Protein AF-A0A0D3AG91-F1 (afdb_monomer)

Secondary structure (DSSP, 8-state):
-TTT-HHHHHH-TTGGGSS-----HHHHHHTT---------TT------TT-------SSS----------GGG--

Sequence (76 aa):
MRKHLPDLFEETPDLLHGLVTQFSPSILKDEGVPVFRAVQRAGEYVLTFPRAYHAGFNSGFNCAEAVNVATVDWLS

pLDDT: mean 93.46, std 6.24, range [72.44, 98.75]

Solvent-accessible surface area (backbone atoms only — not comparable to full-atom values): 5720 Å² total; per-residue (Å²): 104,62,90,82,40,49,68,59,39,70,78,32,76,62,48,87,76,64,80,75,77,86,75,62,68,64,62,40,44,75,72,70,43,91,80,86,87,86,84,86,56,93,95,60,87,85,88,81,58,93,94,57,86,81,86,88,83,78,97,61,95,82,87,86,86,88,83,88,84,81,59,79,81,65,78,111

InterPro domains:
  IPR003347 JmjC domain [PF02373] (4-69)
  IPR003347 JmjC domain [PS51184] (1-76)

Foldseek 3Di:
DCVVPVVVCVVPVVVVVPPPDDDDPVVCVVVVHDDDDDDDDPPDDDDDDPPRDDDDDDPDDDDDDDDDDDDPVNVD

Radius of gyration: 15.38 Å; Cα contacts (8 Å, |Δi|>4): 22; chains: 1; bounding box: 29×32×42 Å

Mean predicted aligned error: 3.82 Å

Organism: NCBI:txid109376

Structure (mmCIF, N/CA/C/O backbone):
data_AF-A0A0D3AG91-F1
#
_entry.id   AF-A0A0D3AG91-F1
#
loop_
_atom_site.group_PDB
_atom_site.id
_atom_site.type_symbol
_atom_site.label_atom_id
_atom_site.label_alt_id
_atom_site.label_comp_id
_atom_site.label_asym_id
_atom_site.label_entity_id
_atom_site.label_seq_id
_atom_site.pdbx_PDB_ins_code
_atom_site.Cartn_x
_atom_site.Cartn_y
_atom_site.Cartn_z
_atom_site.occupancy
_atom_site.B_iso_or_equiv
_atom_site.auth_seq_id
_atom_site.auth_comp_id
_atom_site.auth_asym_id
_atom_site.auth_atom_id
_atom_site.pdbx_PDB_model_num
ATOM 1 N N . MET A 1 1 ? -5.763 -4.157 12.859 1.00 86.44 1 MET A N 1
ATOM 2 C CA . MET A 1 1 ? -4.396 -4.186 13.428 1.00 86.44 1 MET A CA 1
ATOM 3 C C . MET A 1 1 ? -4.388 -4.173 14.953 1.00 86.44 1 MET A C 1
ATOM 5 O O . MET A 1 1 ? -3.938 -5.165 15.490 1.00 86.44 1 MET A O 1
ATOM 9 N N . ARG A 1 2 ? -4.940 -3.167 15.657 1.00 87.38 2 ARG A N 1
ATOM 10 C CA . ARG A 1 2 ? -4.945 -3.116 17.145 1.00 87.38 2 ARG A CA 1
ATOM 11 C C . ARG A 1 2 ? -5.355 -4.421 17.845 1.00 87.38 2 ARG A C 1
ATOM 13 O O . ARG A 1 2 ? -4.648 -4.879 18.723 1.00 87.38 2 ARG A O 1
ATOM 20 N N . LYS A 1 3 ? -6.441 -5.060 17.393 1.00 90.06 3 LYS A N 1
ATOM 21 C CA . LYS A 1 3 ? -6.908 -6.366 17.904 1.00 90.06 3 LYS A CA 1
ATOM 22 C C . LYS A 1 3 ? -5.860 -7.487 17.805 1.00 90.06 3 LYS A C 1
ATOM 24 O O . LYS A 1 3 ? -5.829 -8.363 18.652 1.00 90.06 3 LYS A O 1
ATOM 29 N N . HIS A 1 4 ? -5.054 -7.481 16.746 1.00 89.94 4 HIS A N 1
ATOM 30 C CA . HIS A 1 4 ? -4.123 -8.563 16.402 1.00 89.94 4 HIS A CA 1
ATOM 31 C C . HIS A 1 4 ? -2.685 -8.301 16.853 1.00 89.94 4 HIS A C 1
ATOM 33 O O . HIS A 1 4 ? -1.879 -9.219 16.849 1.00 89.94 4 HIS A O 1
ATOM 39 N N . LEU A 1 5 ? -2.356 -7.056 17.202 1.00 90.19 5 LEU A N 1
ATOM 40 C CA . LEU A 1 5 ? -1.024 -6.636 17.641 1.00 90.19 5 LEU A CA 1
ATOM 41 C C . LEU A 1 5 ? -1.132 -5.732 18.886 1.00 90.19 5 LEU A C 1
ATOM 43 O O . LEU A 1 5 ? -0.618 -4.616 18.845 1.00 90.19 5 LEU A O 1
ATOM 47 N N . PRO A 1 6 ? -1.855 -6.139 19.948 1.00 90.38 6 PRO A N 1
ATOM 48 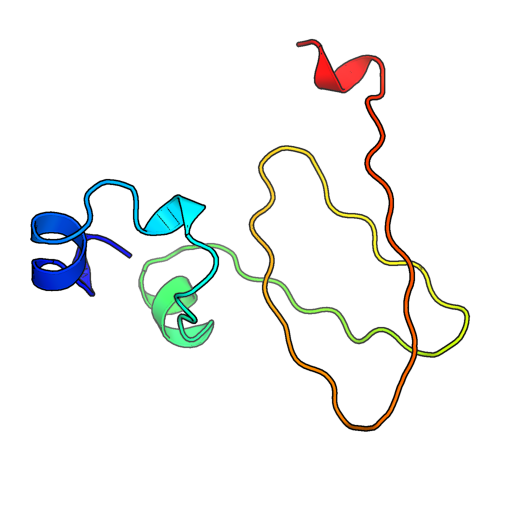C CA . PRO A 1 6 ? -2.174 -5.260 21.075 1.00 9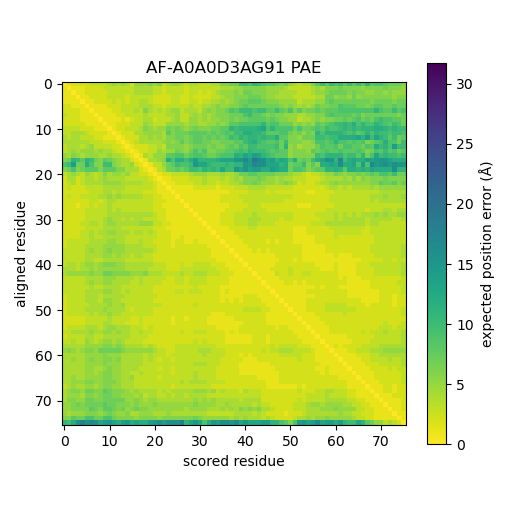0.38 6 PRO A CA 1
ATOM 49 C C . PRO A 1 6 ? -0.916 -4.690 21.740 1.00 90.38 6 PRO A C 1
ATOM 51 O O . PRO A 1 6 ? -0.787 -3.472 21.814 1.00 90.38 6 PRO A O 1
ATOM 54 N N . ASP A 1 7 ? 0.048 -5.547 22.080 1.00 90.94 7 ASP A N 1
ATOM 55 C CA . ASP A 1 7 ? 1.294 -5.168 22.759 1.00 90.94 7 ASP A CA 1
ATOM 56 C C . ASP A 1 7 ? 2.086 -4.118 21.961 1.00 90.94 7 ASP A C 1
ATOM 58 O O . ASP A 1 7 ? 2.563 -3.122 22.497 1.00 90.94 7 ASP A O 1
ATOM 62 N N . LEU A 1 8 ? 2.141 -4.272 20.634 1.00 85.88 8 LEU A N 1
ATOM 63 C CA . LEU A 1 8 ? 2.872 -3.352 19.763 1.00 85.88 8 LEU A CA 1
ATOM 64 C C . LEU A 1 8 ? 2.211 -1.963 19.689 1.00 85.88 8 LEU A C 1
ATOM 66 O O . LEU A 1 8 ? 2.896 -0.960 19.489 1.00 85.88 8 LEU A O 1
ATOM 70 N N . PHE A 1 9 ? 0.887 -1.886 19.856 1.00 87.62 9 PHE A N 1
ATOM 71 C CA . PHE A 1 9 ? 0.170 -0.611 19.969 1.00 87.62 9 PHE A CA 1
ATOM 72 C C . PHE A 1 9 ? 0.261 0.008 21.365 1.00 87.62 9 PHE A C 1
ATOM 74 O O . PHE A 1 9 ? 0.105 1.223 21.477 1.00 87.62 9 PHE A O 1
ATOM 81 N N . GLU A 1 10 ? 0.496 -0.787 22.409 1.00 89.81 10 GLU A N 1
ATOM 82 C CA . GLU A 1 10 ? 0.805 -0.262 23.742 1.00 89.81 10 GLU A CA 1
ATOM 83 C C . GLU A 1 10 ? 2.197 0.376 23.762 1.00 89.81 10 GLU A C 1
ATOM 85 O O . GLU A 1 10 ? 2.354 1.494 24.253 1.00 89.81 10 GLU A O 1
ATOM 90 N N . GLU A 1 11 ? 3.187 -0.283 23.156 1.00 89.25 11 GLU A N 1
ATOM 91 C CA . GLU A 1 11 ? 4.550 0.244 23.035 1.00 89.2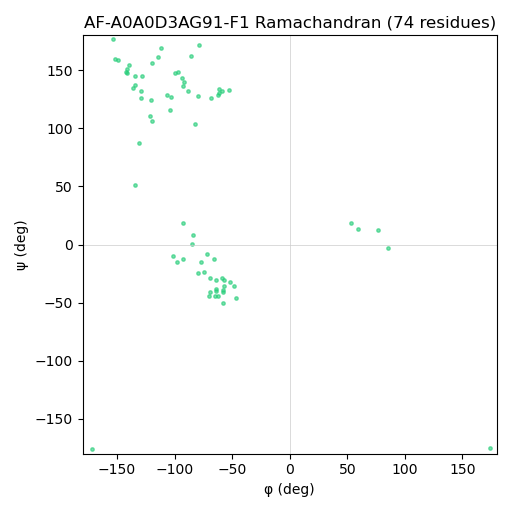5 11 GLU A CA 1
ATOM 92 C C . GLU A 1 11 ? 4.632 1.436 22.073 1.00 89.25 11 GLU A C 1
ATOM 94 O O . GLU A 1 11 ? 5.331 2.415 22.338 1.00 89.25 11 GLU A O 1
ATOM 99 N N . THR A 1 12 ? 3.920 1.363 20.943 1.00 86.38 12 THR A N 1
ATOM 100 C CA . THR A 1 12 ? 3.921 2.400 19.903 1.00 86.38 12 THR A CA 1
ATOM 101 C C . THR A 1 12 ? 2.485 2.766 19.505 1.00 86.38 12 THR A C 1
ATOM 103 O O . THR A 1 12 ? 1.948 2.233 18.532 1.00 86.38 12 THR A O 1
ATOM 106 N N . PRO A 1 13 ? 1.837 3.723 20.193 1.00 85.00 13 PRO A N 1
ATOM 107 C CA . PRO A 1 13 ? 0.450 4.108 19.903 1.00 85.00 13 PRO A CA 1
ATOM 108 C C . PRO A 1 13 ? 0.202 4.563 18.454 1.00 85.00 13 PRO A C 1
ATOM 110 O O . PRO A 1 13 ? -0.870 4.313 17.892 1.00 85.00 13 PRO A O 1
ATOM 113 N N . ASP A 1 14 ? 1.220 5.159 17.824 1.00 84.50 14 ASP A N 1
ATOM 114 C CA . ASP A 1 14 ? 1.200 5.643 16.438 1.00 84.50 14 ASP A CA 1
ATOM 115 C C . ASP A 1 14 ? 1.719 4.624 15.409 1.00 84.50 14 ASP A C 1
ATOM 117 O O . ASP A 1 14 ? 2.021 4.987 14.270 1.00 84.50 14 ASP A O 1
ATOM 121 N N . LEU A 1 15 ? 1.778 3.334 15.762 1.00 82.12 15 LEU A N 1
ATOM 122 C CA . LEU A 1 15 ? 2.315 2.256 14.920 1.00 82.12 15 LEU A CA 1
ATOM 123 C C . LEU A 1 15 ? 1.778 2.259 13.477 1.00 82.12 15 LEU A C 1
ATOM 125 O O . LEU A 1 15 ? 2.518 1.965 12.538 1.00 82.12 15 LEU A O 1
ATOM 129 N N . LEU A 1 16 ? 0.503 2.619 13.283 1.00 78.38 16 LEU A N 1
ATOM 130 C CA . LEU A 1 16 ? -0.124 2.691 11.955 1.00 78.38 16 LEU A CA 1
ATOM 131 C C . LEU A 1 16 ? 0.582 3.660 11.002 1.00 78.38 16 LEU A C 1
ATOM 133 O O . LEU A 1 16 ? 0.539 3.450 9.792 1.00 78.38 16 LEU A O 1
ATOM 137 N N . HIS A 1 17 ? 1.214 4.705 11.530 1.00 78.00 17 HIS A N 1
ATOM 138 C CA . HIS A 1 17 ? 1.883 5.740 10.745 1.00 78.00 17 HIS A CA 1
ATOM 139 C C . HIS A 1 17 ? 3.371 5.449 10.531 1.00 78.00 17 HIS A C 1
ATOM 141 O O . HIS A 1 17 ? 3.992 6.067 9.672 1.00 78.00 17 HIS A O 1
ATOM 147 N N . GLY A 1 18 ? 3.939 4.484 11.261 1.00 75.38 18 GLY A N 1
ATOM 148 C CA . GLY A 1 18 ? 5.357 4.136 11.169 1.00 75.38 18 GLY A CA 1
ATOM 149 C C . GLY A 1 18 ? 5.755 3.403 9.883 1.00 75.38 18 GLY A C 1
ATOM 150 O O . GLY A 1 18 ? 6.940 3.192 9.668 1.00 75.38 18 GLY A O 1
ATOM 151 N N . LEU A 1 19 ? 4.793 2.988 9.041 1.00 72.44 19 LEU A N 1
ATOM 152 C CA . LEU A 1 19 ? 5.011 2.245 7.782 1.00 72.44 19 LEU A CA 1
ATOM 153 C C . LEU A 1 19 ? 5.866 0.965 7.918 1.00 72.44 19 LEU A C 1
ATOM 155 O O . LEU A 1 19 ? 6.376 0.441 6.932 1.00 72.44 19 LEU A O 1
ATOM 159 N N . VAL A 1 20 ? 6.005 0.432 9.132 1.00 81.00 20 VAL A N 1
ATOM 160 C CA . VAL A 1 20 ? 6.885 -0.710 9.438 1.00 81.00 20 VAL A CA 1
ATOM 161 C C . VAL A 1 20 ? 6.148 -2.042 9.567 1.00 81.00 20 VAL A C 1
ATOM 163 O O . VAL A 1 20 ? 6.772 -3.095 9.641 1.00 81.00 20 VAL A O 1
ATOM 166 N N . THR A 1 21 ? 4.815 -2.016 9.597 1.00 85.88 21 THR A N 1
ATOM 167 C CA . THR A 1 21 ? 4.005 -3.206 9.882 1.00 85.88 21 THR A CA 1
ATOM 168 C C . THR A 1 21 ? 3.391 -3.759 8.603 1.00 85.88 21 THR A C 1
ATOM 170 O O . THR A 1 21 ? 2.535 -3.121 7.992 1.00 85.88 21 THR A O 1
ATOM 173 N N . GLN A 1 22 ? 3.782 -4.976 8.225 1.00 88.19 22 GLN A N 1
ATOM 174 C CA . GLN A 1 22 ? 3.071 -5.759 7.214 1.00 88.19 22 GLN A CA 1
ATOM 175 C C . GLN A 1 22 ? 2.044 -6.668 7.882 1.00 88.19 22 GLN A C 1
ATOM 177 O O . GLN A 1 22 ? 2.325 -7.322 8.884 1.00 88.19 22 GLN A O 1
ATOM 182 N N . PHE A 1 23 ? 0.853 -6.730 7.297 1.00 91.00 23 PHE A N 1
ATOM 183 C CA . PHE A 1 23 ? -0.237 -7.560 7.784 1.00 91.00 23 PHE A CA 1
ATOM 184 C C . PHE A 1 23 ? -0.786 -8.387 6.626 1.00 91.00 23 PHE A C 1
ATOM 186 O O . PHE A 1 23 ? -1.021 -7.856 5.540 1.00 91.00 23 PHE A O 1
ATOM 193 N N . SER A 1 24 ? -0.970 -9.693 6.834 1.00 94.19 24 SER A N 1
ATOM 194 C CA . SER A 1 24 ? -1.429 -10.574 5.758 1.00 94.19 24 SER A CA 1
ATOM 195 C C . SER A 1 24 ? -2.818 -10.142 5.258 1.00 94.19 24 SER A C 1
ATOM 197 O O . SER A 1 24 ? -3.735 -10.000 6.075 1.00 94.19 24 SER A O 1
ATOM 199 N N . PRO A 1 25 ? -3.017 -9.995 3.931 1.00 96.56 25 PRO A N 1
ATOM 200 C CA . PRO A 1 25 ? -4.325 -9.724 3.340 1.00 96.56 25 PRO A CA 1
ATOM 201 C C . PRO A 1 25 ? -5.418 -10.699 3.779 1.00 96.56 25 PRO A C 1
ATOM 203 O O . PRO A 1 25 ? -6.575 -10.300 3.881 1.00 96.56 25 PRO A O 1
ATOM 206 N N . SER A 1 26 ? -5.071 -11.963 4.039 1.00 96.62 26 SER A N 1
ATOM 207 C CA . SER A 1 26 ? -6.041 -12.973 4.474 1.00 96.62 26 SER A CA 1
ATOM 208 C C . SER A 1 26 ? -6.622 -12.637 5.844 1.00 96.62 26 SER A C 1
ATOM 210 O O . SER A 1 26 ? -7.835 -12.640 5.992 1.00 96.62 26 SER A O 1
ATOM 212 N N . ILE A 1 27 ? -5.785 -12.219 6.802 1.00 95.94 27 ILE A N 1
ATOM 213 C CA . ILE A 1 27 ? -6.257 -11.853 8.147 1.00 95.94 27 ILE A CA 1
ATOM 214 C C . ILE A 1 27 ? -7.184 -10.629 8.073 1.00 95.94 27 ILE A C 1
ATOM 216 O O . ILE A 1 27 ? -8.188 -10.559 8.773 1.00 95.94 27 ILE A O 1
ATOM 220 N N . LEU A 1 28 ? -6.881 -9.662 7.199 1.00 95.75 28 LEU A N 1
ATOM 221 C CA . LEU A 1 28 ? -7.760 -8.508 6.974 1.00 95.75 28 LEU A CA 1
ATOM 222 C C . LEU A 1 28 ? -9.125 -8.932 6.420 1.00 95.75 28 LEU A C 1
ATOM 224 O O . LEU A 1 28 ? -10.149 -8.445 6.896 1.00 95.75 28 LEU A O 1
ATOM 228 N N . LYS A 1 29 ? -9.142 -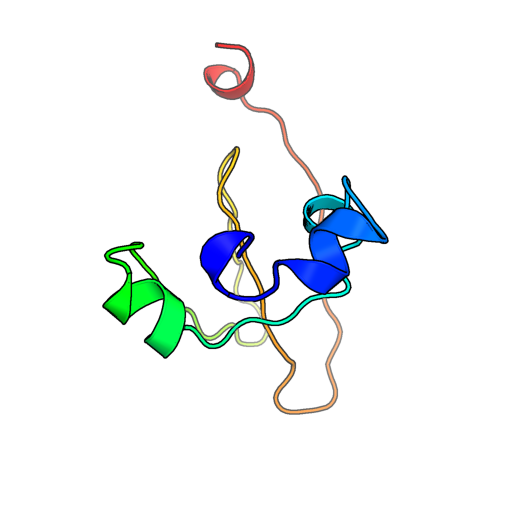9.849 5.448 1.00 96.62 29 LYS A N 1
ATOM 229 C CA . LYS A 1 29 ? -10.385 -10.380 4.876 1.00 96.62 29 LYS A CA 1
ATOM 230 C C . LYS A 1 29 ? -11.212 -11.148 5.904 1.00 96.62 29 LYS A C 1
ATOM 232 O O . LYS A 1 29 ? -12.425 -10.967 5.929 1.00 96.62 29 LYS A O 1
ATOM 237 N N . ASP A 1 30 ? -10.571 -11.940 6.761 1.00 96.81 30 ASP A N 1
ATOM 238 C CA . ASP A 1 30 ? -11.245 -12.692 7.828 1.00 96.81 30 ASP A CA 1
ATOM 239 C C . ASP A 1 30 ? -11.906 -11.756 8.859 1.00 96.81 30 ASP A C 1
ATOM 241 O O . ASP A 1 30 ? -12.959 -12.070 9.407 1.00 96.81 30 ASP A O 1
ATOM 245 N N . GLU A 1 31 ? -11.342 -10.562 9.070 1.00 96.56 31 GLU A N 1
ATOM 246 C CA . GLU A 1 31 ? -11.936 -9.486 9.883 1.00 96.56 31 GLU A CA 1
ATOM 247 C C . GLU A 1 31 ? -12.943 -8.611 9.105 1.00 96.56 31 GLU A C 1
ATOM 249 O O . GLU A 1 31 ? -13.379 -7.571 9.600 1.00 96.56 31 GLU A O 1
ATOM 254 N N . GLY A 1 32 ? -13.307 -8.993 7.877 1.00 97.12 32 GLY A N 1
ATOM 255 C CA . GLY A 1 32 ? -14.286 -8.283 7.050 1.00 97.12 32 GLY A CA 1
ATOM 256 C C . GLY A 1 32 ? -13.770 -6.999 6.391 1.00 97.12 32 GLY A C 1
ATOM 257 O O . GLY A 1 32 ? -14.565 -6.225 5.856 1.00 97.12 32 GLY A O 1
ATOM 258 N N . VAL A 1 33 ? -12.458 -6.749 6.399 1.00 97.25 33 VAL A N 1
ATOM 259 C CA . VAL A 1 33 ? -11.864 -5.589 5.722 1.00 97.25 33 VAL A CA 1
ATOM 260 C C . VAL A 1 33 ? -11.746 -5.884 4.219 1.00 97.25 33 VAL A C 1
ATOM 262 O O . VAL A 1 33 ? -11.159 -6.904 3.842 1.00 97.25 33 VAL A O 1
ATOM 265 N N . PRO A 1 34 ? -12.256 -5.012 3.328 1.00 97.69 34 PRO A N 1
ATOM 266 C CA . PRO A 1 34 ? -12.126 -5.213 1.891 1.00 97.69 34 PRO A CA 1
ATOM 267 C C . PRO A 1 34 ? -10.665 -5.058 1.458 1.00 97.69 34 PRO A C 1
ATOM 269 O O . PRO A 1 34 ? -10.032 -4.034 1.713 1.00 97.69 34 PRO A O 1
ATOM 272 N N . VAL A 1 35 ? -10.133 -6.072 0.770 1.00 97.69 35 VAL A N 1
ATOM 273 C CA . VAL A 1 35 ? -8.757 -6.065 0.258 1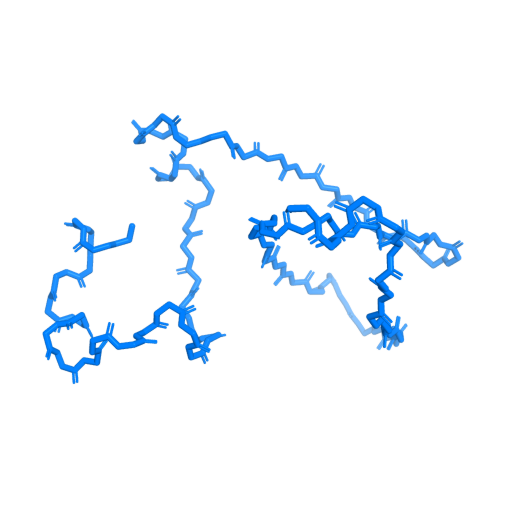.00 97.69 35 VAL A CA 1
ATOM 274 C C . VAL A 1 35 ? -8.729 -6.423 -1.220 1.00 97.69 35 VAL A C 1
ATOM 276 O O . VAL A 1 35 ? -9.195 -7.492 -1.625 1.00 97.69 35 VAL A O 1
ATOM 279 N N . PHE A 1 36 ? -8.106 -5.546 -2.003 1.00 97.81 36 PHE A N 1
ATOM 280 C CA . PHE A 1 36 ? -7.901 -5.688 -3.442 1.00 97.81 36 PHE A CA 1
ATOM 281 C C . PHE A 1 36 ? -6.409 -5.833 -3.762 1.00 97.81 36 PHE A C 1
ATOM 283 O O . PHE A 1 36 ? -5.551 -5.502 -2.945 1.00 97.81 36 PHE A O 1
ATOM 290 N N . ARG A 1 37 ? -6.093 -6.351 -4.954 1.00 97.69 37 ARG A N 1
ATOM 291 C CA . ARG A 1 37 ? -4.715 -6.556 -5.417 1.00 97.69 37 ARG A CA 1
ATOM 292 C C . ARG A 1 37 ? -4.556 -6.073 -6.853 1.00 97.69 37 ARG A C 1
ATOM 294 O O . ARG A 1 37 ? -5.367 -6.424 -7.704 1.00 97.69 37 ARG A O 1
ATOM 301 N N . ALA A 1 38 ? -3.451 -5.383 -7.115 1.00 97.75 38 ALA A N 1
ATOM 302 C CA . ALA A 1 38 ? -2.962 -5.064 -8.451 1.00 97.75 38 ALA A CA 1
ATOM 303 C C . ALA A 1 38 ? -1.560 -5.661 -8.665 1.00 97.75 38 ALA A C 1
ATOM 305 O O . ALA A 1 38 ? -0.839 -5.936 -7.704 1.00 97.75 38 ALA A O 1
ATOM 306 N N . VAL A 1 39 ? -1.184 -5.880 -9.925 1.00 98.44 39 VAL A N 1
ATOM 307 C CA . VAL A 1 39 ? 0.183 -6.235 -10.331 1.00 98.44 39 VAL A CA 1
ATOM 308 C C . VAL A 1 39 ? 0.639 -5.171 -11.309 1.00 98.44 39 VAL A C 1
ATOM 310 O O . VAL A 1 39 ? 0.108 -5.123 -12.409 1.00 98.44 39 VAL A O 1
ATOM 313 N N . GLN A 1 40 ? 1.592 -4.339 -10.899 1.00 98.75 40 GLN A N 1
ATOM 314 C CA . GLN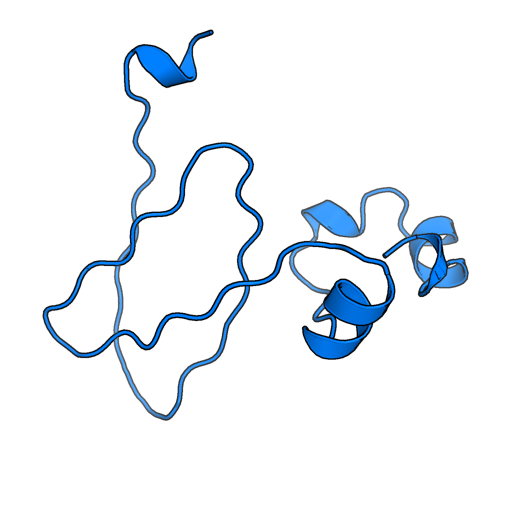 A 1 40 ? 2.151 -3.291 -11.747 1.00 98.75 40 GLN A CA 1
ATOM 315 C C . GLN A 1 40 ? 3.332 -3.830 -12.560 1.00 98.75 40 GLN A C 1
ATOM 317 O O . GLN A 1 40 ? 4.238 -4.468 -12.011 1.00 98.75 40 GLN A O 1
ATOM 322 N N . ARG A 1 41 ? 3.333 -3.556 -13.862 1.00 98.50 41 ARG A N 1
ATOM 323 C CA . ARG A 1 41 ? 4.431 -3.825 -14.798 1.00 98.50 41 ARG A CA 1
ATOM 324 C C . ARG A 1 41 ? 5.058 -2.520 -15.293 1.00 98.50 41 ARG A C 1
ATOM 326 O O . ARG A 1 41 ? 4.546 -1.428 -15.064 1.00 98.50 41 ARG A O 1
ATOM 333 N N . ALA A 1 42 ? 6.199 -2.634 -15.971 1.00 98.44 42 ALA A N 1
ATOM 334 C CA . ALA A 1 42 ? 6.883 -1.481 -16.546 1.00 98.44 42 ALA A CA 1
ATOM 335 C C . ALA A 1 42 ? 5.974 -0.736 -17.542 1.00 98.44 42 ALA A C 1
ATOM 337 O O . ALA A 1 42 ? 5.371 -1.358 -18.414 1.00 98.44 42 ALA A O 1
ATOM 338 N N . GLY A 1 43 ? 5.898 0.590 -17.404 1.00 98.06 43 GLY A N 1
ATOM 339 C CA . GLY A 1 43 ? 5.031 1.450 -18.217 1.00 98.06 43 GLY A CA 1
ATOM 340 C C . GLY A 1 43 ? 3.592 1.592 -17.705 1.00 98.06 43 GLY A C 1
ATOM 341 O O . GLY A 1 43 ? 2.827 2.351 -18.292 1.00 98.06 43 GLY A O 1
ATOM 342 N N . GLU A 1 44 ? 3.214 0.906 -16.620 1.00 98.62 44 GLU A N 1
ATOM 343 C CA . GLU A 1 44 ? 1.884 1.018 -16.012 1.00 98.62 44 GLU A CA 1
ATOM 344 C C . GLU A 1 44 ? 1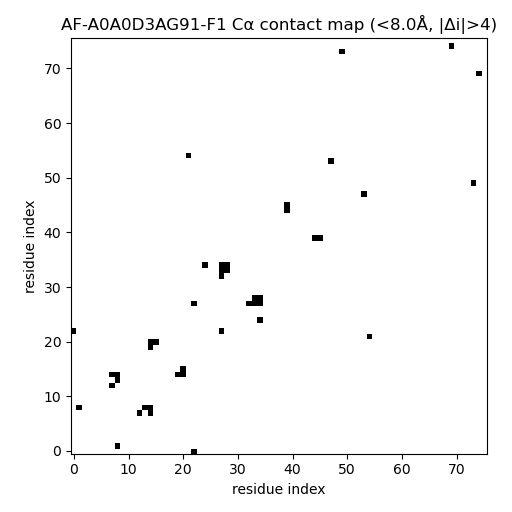.874 1.985 -14.821 1.00 98.62 44 GLU A C 1
ATOM 346 O O . GLU A 1 44 ? 2.836 2.076 -14.052 1.00 98.62 44 GLU A O 1
ATOM 351 N N . TYR A 1 45 ? 0.736 2.653 -14.622 1.00 98.25 45 TYR A N 1
ATOM 352 C CA . TYR A 1 45 ? 0.481 3.512 -13.466 1.00 98.25 45 TYR A CA 1
ATOM 353 C C . TYR A 1 45 ? -0.366 2.793 -12.413 1.00 98.25 45 TYR A C 1
ATOM 355 O O . TYR A 1 45 ? -1.260 2.013 -12.741 1.00 98.25 45 TYR A O 1
ATOM 363 N N . VAL A 1 46 ? -0.131 3.123 -11.142 1.00 98.50 46 VAL A N 1
ATOM 364 C CA . VAL A 1 46 ? -0.993 2.750 -10.013 1.00 98.50 46 VAL A CA 1
ATOM 365 C C . VAL A 1 46 ? -1.468 4.034 -9.345 1.00 98.50 46 VAL A C 1
ATOM 367 O O . VAL A 1 46 ? -0.651 4.863 -8.953 1.00 98.50 46 VAL A O 1
ATOM 370 N N . LEU A 1 47 ? -2.786 4.202 -9.228 1.00 98.00 47 LEU A N 1
ATOM 371 C CA . LEU A 1 47 ? -3.397 5.344 -8.553 1.00 98.00 47 LEU A CA 1
ATOM 372 C C . LEU A 1 47 ? -3.906 4.927 -7.171 1.00 98.00 47 LEU A C 1
ATOM 374 O O . LEU A 1 47 ? -4.701 3.994 -7.055 1.00 98.00 47 LEU A O 1
ATOM 378 N N . THR A 1 48 ? -3.491 5.663 -6.141 1.00 98.06 48 THR A N 1
ATOM 379 C CA . THR A 1 48 ? -3.978 5.503 -4.767 1.00 98.06 48 THR A CA 1
ATOM 380 C C . THR A 1 48 ? -4.894 6.668 -4.409 1.00 98.06 48 THR A C 1
ATOM 382 O O . THR A 1 48 ? -4.522 7.828 -4.561 1.00 98.06 48 THR A O 1
ATOM 385 N N . PHE A 1 49 ? -6.089 6.358 -3.906 1.00 97.12 49 PHE A N 1
ATOM 386 C CA . PHE A 1 49 ? -7.090 7.352 -3.513 1.00 97.12 49 PHE A CA 1
ATOM 387 C C . PHE A 1 49 ? -6.894 7.855 -2.070 1.00 97.12 49 PHE A C 1
ATOM 389 O O . PHE A 1 49 ? -6.235 7.189 -1.263 1.00 97.12 49 PHE A O 1
ATOM 396 N N . PRO A 1 50 ? -7.488 9.008 -1.704 1.00 96.56 50 PRO A N 1
ATOM 397 C CA . PRO A 1 50 ? -7.442 9.514 -0.335 1.00 96.56 50 PRO A CA 1
ATOM 398 C C . PRO A 1 50 ? -7.906 8.462 0.681 1.00 96.56 50 PRO A C 1
ATOM 400 O O . PRO A 1 50 ? -8.928 7.806 0.491 1.00 96.56 50 PRO A O 1
ATOM 403 N N . ARG A 1 51 ? -7.141 8.298 1.770 1.00 93.62 51 ARG A N 1
ATOM 404 C CA . ARG A 1 51 ? -7.372 7.303 2.841 1.00 93.62 51 ARG A CA 1
ATOM 405 C C . ARG A 1 51 ? -7.381 5.828 2.390 1.00 93.62 51 ARG A C 1
ATOM 407 O O . ARG A 1 51 ? -7.755 4.962 3.179 1.00 93.62 51 ARG A O 1
ATOM 414 N N . ALA A 1 52 ? -6.924 5.510 1.177 1.00 96.25 52 ALA A N 1
ATOM 415 C CA . ALA A 1 52 ? -6.749 4.129 0.734 1.00 96.25 52 ALA A CA 1
ATOM 416 C C . ALA A 1 52 ? -5.410 3.557 1.239 1.00 96.25 52 ALA A C 1
ATOM 418 O O . ALA A 1 52 ? -4.336 3.857 0.707 1.00 96.25 52 ALA A O 1
ATOM 419 N N . TYR A 1 53 ? -5.473 2.713 2.272 1.00 95.25 53 TYR A N 1
ATOM 420 C CA . TYR A 1 53 ? -4.310 1.955 2.739 1.00 95.25 53 TYR A CA 1
ATOM 421 C C . TYR A 1 53 ? -3.800 1.021 1.636 1.00 95.25 53 TYR A C 1
ATOM 423 O O . TYR A 1 53 ? -4.579 0.307 1.004 1.00 95.25 53 TYR A O 1
ATOM 431 N N . HIS A 1 54 ? -2.486 1.005 1.429 1.00 96.00 54 HIS A N 1
ATOM 432 C CA . HIS A 1 54 ? -1.828 0.154 0.445 1.00 96.00 54 HIS A CA 1
ATOM 433 C C . HIS A 1 54 ? -0.496 -0.364 0.994 1.00 96.00 54 HIS A C 1
ATOM 435 O O . HIS A 1 54 ? 0.166 0.292 1.793 1.00 96.00 54 HIS A O 1
ATOM 441 N N . ALA A 1 55 ? -0.128 -1.568 0.570 1.00 95.69 55 ALA A N 1
ATOM 442 C CA . ALA A 1 55 ? 1.131 -2.227 0.889 1.00 95.69 55 ALA A CA 1
ATOM 443 C C . ALA A 1 55 ? 1.521 -3.125 -0.290 1.00 95.69 55 ALA A C 1
ATOM 445 O O . ALA A 1 55 ? 0.669 -3.512 -1.095 1.00 95.69 55 ALA A O 1
ATOM 446 N N . GLY A 1 56 ? 2.801 -3.468 -0.400 1.00 95.69 56 GLY A N 1
ATOM 447 C CA . GLY A 1 56 ? 3.284 -4.282 -1.506 1.00 95.69 56 GLY A CA 1
ATOM 448 C C . GLY A 1 56 ? 4.727 -4.729 -1.337 1.00 95.69 56 GLY A C 1
ATOM 449 O O . GLY A 1 56 ? 5.363 -4.492 -0.312 1.00 95.69 56 GLY A O 1
ATOM 450 N N . PHE A 1 57 ? 5.227 -5.406 -2.364 1.00 96.81 57 PHE A N 1
ATOM 451 C CA . PHE A 1 57 ? 6.609 -5.852 -2.472 1.00 96.81 57 PHE A CA 1
ATOM 452 C C . PHE A 1 57 ? 7.003 -5.930 -3.950 1.00 96.81 57 PHE A C 1
ATOM 454 O O . PHE A 1 57 ? 6.146 -6.045 -4.828 1.00 96.81 57 PHE A O 1
ATOM 461 N N . ASN A 1 58 ? 8.306 -5.901 -4.223 1.00 98.00 58 ASN A N 1
ATOM 462 C CA . ASN A 1 58 ? 8.839 -6.044 -5.574 1.00 98.00 58 ASN A CA 1
ATOM 463 C C . ASN A 1 58 ? 9.148 -7.514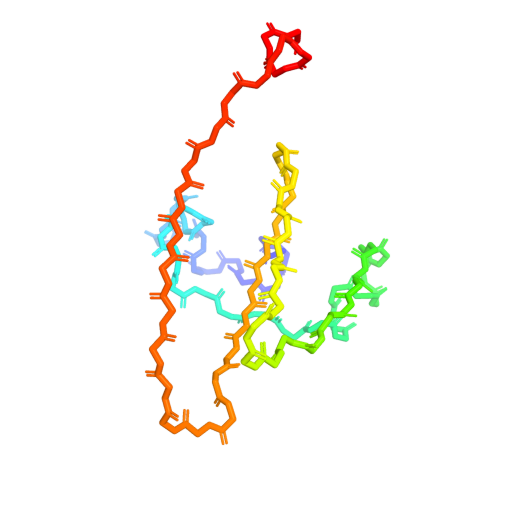 -5.877 1.00 98.00 58 ASN A C 1
ATOM 465 O O . ASN A 1 58 ? 9.679 -8.230 -5.033 1.00 98.00 58 ASN A O 1
ATOM 469 N N . SER A 1 59 ? 8.840 -7.966 -7.095 1.00 98.06 59 SER A N 1
ATOM 470 C CA . SER A 1 59 ? 9.147 -9.339 -7.543 1.00 98.06 59 SER A CA 1
ATOM 471 C C . SER A 1 59 ? 10.574 -9.502 -8.095 1.00 98.06 59 SER A C 1
ATOM 473 O O . SER A 1 59 ? 10.944 -10.587 -8.530 1.00 98.06 59 SER A O 1
ATOM 475 N N . GLY A 1 60 ? 11.370 -8.431 -8.112 1.00 98.19 60 GLY A N 1
ATOM 476 C CA . GLY A 1 60 ? 12.730 -8.391 -8.644 1.00 98.19 60 GLY A CA 1
ATOM 477 C C . GLY A 1 60 ? 13.278 -6.963 -8.640 1.00 98.19 60 GLY A C 1
ATOM 478 O O . GLY A 1 60 ? 12.621 -6.050 -8.140 1.00 98.19 60 GLY A O 1
ATOM 479 N N . PHE A 1 61 ? 14.472 -6.769 -9.201 1.00 98.38 61 PHE A N 1
ATOM 480 C CA . PHE A 1 61 ? 15.064 -5.440 -9.367 1.00 98.38 61 PHE A CA 1
ATOM 481 C C . PHE A 1 61 ? 14.196 -4.563 -10.278 1.00 98.38 61 PHE A C 1
ATOM 483 O O . PHE A 1 61 ? 13.837 -4.975 -11.383 1.00 98.38 61 PHE A O 1
ATOM 490 N N . ASN A 1 62 ? 13.868 -3.356 -9.819 1.00 98.38 62 ASN A N 1
ATOM 491 C CA . ASN A 1 62 ? 13.116 -2.370 -10.585 1.00 98.38 62 ASN A CA 1
ATOM 492 C C . ASN A 1 62 ? 13.436 -0.937 -10.129 1.00 98.38 62 ASN A C 1
ATOM 494 O O . ASN A 1 62 ? 14.207 -0.718 -9.195 1.00 98.38 62 ASN A O 1
ATOM 498 N N . CYS A 1 63 ? 12.843 0.033 -10.825 1.00 98.44 63 CYS A N 1
ATOM 499 C CA . CYS A 1 63 ? 12.857 1.445 -10.468 1.00 98.44 63 CYS A CA 1
ATOM 500 C C . CYS A 1 63 ? 11.443 2.005 -10.667 1.00 98.44 63 CYS A C 1
ATOM 502 O O . CYS A 1 63 ? 10.808 1.712 -11.683 1.00 98.44 63 CYS A O 1
ATOM 504 N N . ALA A 1 64 ? 10.956 2.774 -9.697 1.00 98.31 64 ALA A N 1
ATOM 505 C CA . ALA A 1 64 ? 9.644 3.405 -9.722 1.00 98.31 64 ALA A CA 1
ATOM 506 C C . ALA A 1 64 ? 9.741 4.829 -9.164 1.00 98.31 64 ALA A C 1
ATOM 508 O O . ALA A 1 64 ? 10.612 5.127 -8.348 1.00 98.31 64 ALA A O 1
ATOM 509 N N . GLU A 1 65 ? 8.821 5.686 -9.587 1.00 98.38 65 GLU A N 1
ATOM 510 C CA . GLU A 1 65 ? 8.684 7.066 -9.126 1.00 98.38 65 GLU A CA 1
ATOM 511 C C . GLU A 1 65 ? 7.231 7.305 -8.698 1.00 98.38 65 GLU A C 1
ATOM 513 O O . GLU A 1 65 ? 6.309 6.726 -9.278 1.00 98.38 65 GLU A O 1
ATOM 518 N N . ALA A 1 66 ? 7.021 8.124 -7.666 1.00 98.00 66 ALA A N 1
ATOM 519 C CA . ALA A 1 66 ? 5.698 8.410 -7.120 1.00 98.00 66 ALA A CA 1
ATOM 520 C C . ALA A 1 66 ? 5.571 9.882 -6.709 1.00 98.00 66 ALA A C 1
ATOM 522 O O . ALA A 1 66 ? 6.531 10.495 -6.244 1.00 98.00 66 ALA A O 1
ATOM 523 N N . VAL A 1 67 ? 4.361 10.429 -6.840 1.00 98.25 67 VAL A N 1
ATOM 524 C CA . VAL A 1 67 ? 4.022 11.801 -6.449 1.00 98.25 67 VAL A CA 1
ATOM 525 C C . VAL A 1 67 ? 2.630 11.843 -5.827 1.00 98.25 67 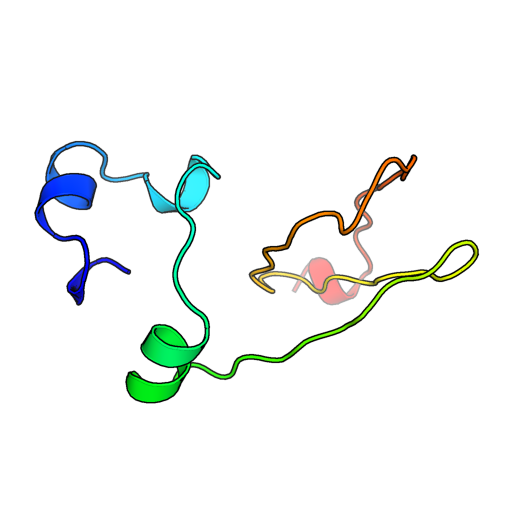VAL A C 1
ATOM 527 O O . VAL A 1 67 ? 1.762 11.039 -6.166 1.00 98.25 67 VAL A O 1
ATOM 530 N N . ASN A 1 68 ? 2.412 12.801 -4.927 1.00 98.00 68 ASN A N 1
ATOM 531 C CA . ASN A 1 68 ? 1.096 13.081 -4.364 1.00 98.00 68 ASN A CA 1
ATOM 532 C C . ASN A 1 68 ? 0.400 14.188 -5.165 1.00 98.00 68 ASN A C 1
ATOM 534 O O . ASN A 1 68 ? 1.035 15.155 -5.583 1.00 98.00 68 ASN A O 1
ATOM 538 N N . VAL A 1 69 ? -0.917 14.073 -5.328 1.00 97.19 69 VAL A N 1
ATOM 539 C CA . VAL A 1 69 ? -1.769 15.086 -5.962 1.00 97.19 69 VAL A CA 1
ATOM 540 C C . VAL A 1 69 ? -3.026 15.299 -5.120 1.00 97.19 69 VAL A C 1
ATOM 542 O O . VAL A 1 69 ? -3.541 14.355 -4.524 1.00 97.19 69 VAL A O 1
ATOM 545 N N . ALA A 1 70 ? -3.518 16.537 -5.076 1.00 97.38 70 ALA A N 1
ATOM 546 C CA . ALA A 1 70 ? -4.762 16.905 -4.408 1.00 97.38 70 ALA A CA 1
ATOM 547 C C . ALA A 1 70 ? -5.729 17.509 -5.437 1.00 97.38 70 ALA A C 1
ATOM 549 O O . ALA A 1 70 ? -5.524 18.628 -5.908 1.00 97.38 70 ALA A O 1
ATOM 550 N N . THR A 1 71 ? -6.756 16.747 -5.822 1.00 96.38 71 THR A N 1
ATOM 551 C CA . THR A 1 71 ? -7.866 17.235 -6.659 1.00 96.38 71 THR A CA 1
ATOM 552 C C . THR A 1 71 ? -8.858 18.038 -5.812 1.00 96.38 71 THR A C 1
ATOM 554 O O . THR A 1 71 ? -8.757 18.061 -4.589 1.00 96.38 71 THR A O 1
ATOM 557 N N . VAL A 1 72 ? -9.843 18.698 -6.433 1.00 97.56 72 VAL A N 1
ATOM 558 C CA . VAL A 1 72 ? -10.863 19.470 -5.692 1.00 97.56 72 VAL A CA 1
ATOM 559 C C . VAL A 1 72 ? -11.621 18.586 -4.692 1.00 97.56 72 VAL A C 1
ATOM 561 O O . VAL A 1 72 ? -11.831 19.008 -3.559 1.00 97.56 72 VAL A O 1
ATOM 564 N N . ASP A 1 73 ? -11.936 17.341 -5.062 1.00 95.56 73 ASP A N 1
ATOM 565 C CA . ASP A 1 73 ? -12.629 16.376 -4.193 1.00 95.56 73 ASP A CA 1
ATOM 566 C C . ASP A 1 73 ? -11.805 15.941 -2.968 1.00 95.56 73 ASP A C 1
ATOM 568 O O . ASP A 1 73 ? -12.332 15.318 -2.054 1.00 95.56 73 ASP A O 1
ATOM 572 N N . TRP A 1 74 ? -10.504 16.247 -2.920 1.00 95.81 74 TRP A N 1
ATOM 573 C CA . TRP A 1 74 ? -9.688 15.993 -1.731 1.00 95.81 74 TRP A CA 1
ATOM 574 C C . TRP A 1 74 ? -9.964 16.995 -0.599 1.00 95.81 74 TRP A C 1
ATOM 576 O O . TRP A 1 74 ? -9.700 16.687 0.560 1.00 95.81 74 TRP A O 1
ATOM 586 N N . LEU A 1 75 ? -10.477 18.189 -0.918 1.00 93.94 75 LEU A N 1
ATOM 587 C CA . LEU A 1 75 ? -10.706 19.263 0.057 1.00 93.94 75 LEU A CA 1
ATOM 588 C C . LEU A 1 75 ? -11.956 19.060 0.928 1.00 93.94 75 LEU A C 1
ATOM 590 O O . LEU A 1 75 ? -12.112 19.783 1.912 1.00 93.94 75 LEU A O 1
ATOM 594 N N . SER A 1 76 ? -12.854 18.150 0.542 1.00 84.19 76 SER A N 1
ATOM 595 C CA . SER A 1 76 ? -14.141 17.913 1.214 1.00 84.19 76 SER A CA 1
ATOM 596 C C . SER A 1 76 ? -14.051 16.988 2.421 1.00 84.19 76 SER A C 1
ATOM 598 O O . SER A 1 76 ? -13.301 15.989 2.335 1.00 84.19 76 SER A O 1
#